Protein AF-A0A9R0HWQ6-F1 (afdb_monomer_lite)

Foldseek 3Di:
DLVVQLVVVLVVVCVVDDDDPVVPPVVSVVSSVVSNVVSVVVLVVLCVPQPPVDPDLVRSLVVDDPVDDSVVSVCSRPVNCPPPVNVVVVVVVVVVVVPPPDDPPPDDDPLVVVLVVVVVVVVVVVVVVVVVPVVDDDDDDDDDDDDPPPPDDPSVVVSCVVPVPD

Radius of gyration: 31.57 Å; chains: 1; bounding box: 58×65×76 Å

pLDDT: mean 74.13, std 15.75, range [27.89, 90.5]

Secondary structure (DSSP, 8-state):
-HHHHHHHHHHHHHTTS---GGGHHHHHHHHHHHHHHHHHHHHHHHIIIIITT-S-HHHHHHT--TTS-HHHHHIIIIIIIT-HHHHHHHHHHHHHHHH--S--------HHHHHHHHHHHHHHHHHHHHHHHTTS---------------S--HHHHHHHHHTT-

Sequence (166 aa):
MPEEAIDRLYSRIKAKYDFSEADGAHIEKALRIQCSTLYRHWRERLKAAYFSKSRNLKEVERACPATIDLAQWRWLIYSYWNLPKQRERSEKNRANSLSKKIRSACGAKSIARTIYELELEGEAGSNEREEENEATNASSSNATTSTTQANGDPMYLKLWEKTKRY

Structure (mmCIF, N/CA/C/O backbone):
data_AF-A0A9R0HWQ6-F1
#
_entry.id   AF-A0A9R0HWQ6-F1
#
loop_
_atom_site.group_PDB
_atom_site.id
_atom_site.type_symbol
_atom_site.label_atom_id
_atom_site.label_alt_id
_atom_site.label_comp_id
_atom_site.label_asym_id
_atom_site.label_entity_id
_atom_site.label_seq_id
_atom_site.pdbx_PDB_ins_code
_atom_site.Cartn_x
_atom_site.Cartn_y
_atom_site.Cartn_z
_atom_site.occupancy
_atom_site.B_iso_or_equiv
_atom_site.auth_seq_id
_atom_site.auth_comp_id
_atom_site.auth_asym_id
_atom_site.auth_atom_id
_atom_site.pdbx_PDB_model_num
ATOM 1 N N . MET A 1 1 ? 12.204 -9.518 7.354 1.00 61.47 1 MET A N 1
ATOM 2 C CA . MET A 1 1 ? 10.746 -9.499 7.059 1.00 61.47 1 MET A CA 1
ATOM 3 C C . MET A 1 1 ? 10.328 -8.459 6.003 1.00 61.47 1 MET A C 1
ATOM 5 O O . MET A 1 1 ? 9.806 -8.889 4.983 1.00 61.47 1 MET A O 1
ATOM 9 N N . PRO A 1 2 ? 10.544 -7.128 6.136 1.00 63.34 2 PRO A N 1
ATOM 10 C CA . PRO A 1 2 ? 10.205 -6.171 5.063 1.00 63.34 2 PRO A CA 1
ATOM 11 C C . PRO A 1 2 ? 11.112 -6.292 3.837 1.00 63.34 2 PRO A C 1
ATOM 13 O O . PRO A 1 2 ? 10.623 -6.251 2.713 1.00 63.34 2 PRO A O 1
ATOM 16 N N . GLU A 1 3 ? 12.414 -6.447 4.076 1.00 66.06 3 GLU A N 1
ATOM 17 C CA . GLU A 1 3 ? 13.437 -6.547 3.030 1.00 66.06 3 GLU A CA 1
ATOM 18 C C . GLU A 1 3 ? 13.245 -7.828 2.219 1.00 66.06 3 GLU A C 1
ATOM 20 O O . GLU A 1 3 ? 13.039 -7.752 1.016 1.00 66.06 3 GLU A O 1
ATOM 25 N N . GLU A 1 4 ? 13.073 -8.973 2.886 1.00 79.12 4 GLU A N 1
ATOM 26 C CA . GLU A 1 4 ? 12.756 -10.249 2.227 1.00 79.12 4 GLU A CA 1
ATOM 27 C C . GLU A 1 4 ? 11.509 -10.201 1.328 1.00 79.12 4 GLU A C 1
ATOM 29 O O . GLU A 1 4 ? 11.480 -10.846 0.283 1.00 79.12 4 GLU A O 1
ATOM 34 N N . ALA A 1 5 ? 10.457 -9.466 1.708 1.00 76.50 5 ALA A N 1
ATOM 35 C CA . ALA A 1 5 ? 9.251 -9.353 0.886 1.00 76.50 5 ALA A CA 1
ATOM 36 C C . ALA A 1 5 ? 9.494 -8.508 -0.377 1.00 76.50 5 ALA A C 1
ATOM 38 O O . ALA A 1 5 ? 9.013 -8.856 -1.459 1.00 76.50 5 ALA A O 1
ATOM 39 N N . ILE A 1 6 ? 10.251 -7.415 -0.243 1.00 81.25 6 ILE A N 1
ATOM 40 C CA . ILE A 1 6 ? 10.641 -6.545 -1.359 1.00 81.25 6 ILE A CA 1
ATOM 41 C C . ILE A 1 6 ? 11.601 -7.290 -2.292 1.00 81.25 6 ILE A C 1
ATOM 43 O O . ILE A 1 6 ? 11.408 -7.253 -3.505 1.00 81.25 6 ILE A O 1
ATOM 47 N N . ASP A 1 7 ? 12.570 -8.019 -1.743 1.00 84.50 7 ASP A N 1
ATOM 48 C CA . ASP A 1 7 ? 13.542 -8.787 -2.519 1.00 84.50 7 ASP A CA 1
ATOM 49 C C . ASP A 1 7 ? 12.876 -9.949 -3.264 1.00 84.50 7 ASP A C 1
ATOM 51 O O . ASP A 1 7 ? 13.158 -10.165 -4.438 1.00 84.50 7 ASP A O 1
ATOM 55 N N . ARG A 1 8 ? 11.908 -10.650 -2.654 1.00 84.75 8 ARG A N 1
ATOM 56 C CA . ARG A 1 8 ? 11.105 -11.669 -3.361 1.00 84.75 8 ARG A CA 1
ATOM 57 C C . ARG A 1 8 ? 10.323 -11.080 -4.535 1.00 84.75 8 ARG A C 1
ATOM 59 O O . ARG A 1 8 ? 10.237 -11.712 -5.590 1.00 84.75 8 ARG A O 1
ATOM 66 N N . LEU A 1 9 ? 9.729 -9.897 -4.358 1.00 82.19 9 LEU A N 1
ATOM 67 C CA . LEU A 1 9 ? 9.010 -9.203 -5.429 1.00 82.19 9 LEU A CA 1
ATOM 68 C C . LEU A 1 9 ? 9.970 -8.791 -6.550 1.00 82.19 9 LEU A C 1
ATOM 70 O O . LEU A 1 9 ? 9.683 -9.036 -7.720 1.00 82.19 9 LEU A O 1
ATOM 74 N N . TYR A 1 10 ? 11.122 -8.235 -6.182 1.00 83.31 10 TYR A N 1
ATOM 75 C CA . TYR A 1 10 ? 12.176 -7.864 -7.115 1.00 83.31 10 TYR A CA 1
ATOM 76 C C . TYR A 1 10 ? 12.669 -9.069 -7.924 1.00 83.31 10 TYR A C 1
ATOM 78 O O . TYR A 1 10 ? 12.657 -9.017 -9.150 1.00 83.31 10 TYR A O 1
ATOM 86 N N . SER A 1 11 ? 12.997 -10.187 -7.270 1.00 84.56 11 SER A N 1
ATOM 87 C CA . SER A 1 11 ? 13.441 -11.416 -7.939 1.00 84.56 11 SER A CA 1
ATOM 88 C C . SER A 1 11 ? 12.401 -11.956 -8.921 1.00 84.56 11 SER A C 1
ATOM 90 O O . SER A 1 11 ? 12.755 -12.397 -10.010 1.00 84.56 11 SER A O 1
ATOM 92 N N . ARG A 1 12 ? 11.105 -11.875 -8.587 1.00 86.12 12 ARG A N 1
ATOM 93 C CA . ARG A 1 12 ? 10.018 -12.266 -9.502 1.00 86.12 12 ARG A CA 1
ATOM 94 C C . ARG A 1 12 ? 9.914 -11.367 -10.730 1.00 86.12 12 ARG A C 1
ATOM 96 O O . ARG A 1 12 ? 9.585 -11.865 -11.800 1.00 86.12 12 ARG A O 1
ATOM 103 N N . ILE A 1 13 ? 10.143 -10.064 -10.576 1.00 84.50 13 ILE A N 1
ATOM 104 C CA . ILE A 1 13 ? 10.138 -9.116 -11.697 1.00 84.50 13 ILE A CA 1
ATOM 105 C C . ILE A 1 13 ? 11.375 -9.358 -12.560 1.00 84.50 13 ILE A C 1
ATOM 107 O O . ILE A 1 13 ? 11.241 -9.535 -13.763 1.00 84.50 13 ILE A O 1
ATOM 111 N N . LYS A 1 14 ? 12.557 -9.478 -11.950 1.00 82.06 14 LYS A N 1
ATOM 112 C CA . LYS A 1 14 ? 13.802 -9.777 -12.665 1.00 82.06 14 LYS A CA 1
ATOM 113 C C . LYS A 1 14 ? 13.726 -11.086 -13.456 1.00 82.06 14 LYS A C 1
ATOM 115 O O . LYS A 1 14 ? 14.203 -11.134 -14.573 1.00 82.06 14 LYS A O 1
ATOM 120 N N . ALA A 1 15 ? 13.076 -12.121 -12.925 1.00 84.75 15 ALA A N 1
ATOM 121 C CA . ALA A 1 15 ? 12.902 -13.388 -13.641 1.00 84.75 15 ALA A CA 1
ATOM 122 C C . ALA A 1 15 ? 11.929 -13.316 -14.836 1.00 84.75 15 ALA A C 1
ATOM 124 O O . ALA A 1 15 ? 11.909 -14.229 -15.653 1.00 84.75 15 ALA A O 1
ATOM 125 N N . LYS A 1 16 ? 11.080 -12.282 -14.918 1.00 85.94 16 LYS A N 1
ATOM 126 C CA . LYS A 1 16 ? 10.110 -12.105 -16.011 1.00 85.94 16 LYS A CA 1
ATOM 127 C C . LYS A 1 16 ? 10.607 -11.205 -17.137 1.00 85.94 16 LYS A C 1
ATOM 129 O O . LYS A 1 16 ? 9.992 -11.203 -18.199 1.00 85.94 16 LYS A O 1
ATOM 134 N N . TYR A 1 17 ? 11.637 -10.407 -16.883 1.00 81.25 17 TYR A N 1
ATOM 135 C CA . TYR A 1 17 ? 12.119 -9.390 -17.804 1.00 81.25 17 TYR A CA 1
ATOM 136 C C . TYR A 1 17 ? 13.626 -9.539 -17.980 1.00 81.25 17 TYR A C 1
ATOM 138 O O . TYR A 1 17 ? 14.374 -9.462 -17.006 1.00 81.25 17 TYR A O 1
ATOM 146 N N . ASP A 1 18 ? 14.064 -9.691 -19.226 1.00 76.94 18 ASP A N 1
ATOM 147 C CA . ASP A 1 18 ? 15.482 -9.739 -19.565 1.00 76.94 18 ASP A CA 1
ATOM 148 C C . ASP A 1 18 ? 16.048 -8.317 -19.578 1.00 76.94 18 ASP A C 1
ATOM 150 O O . ASP A 1 18 ? 15.909 -7.564 -20.542 1.00 76.94 18 ASP A O 1
ATOM 154 N N . PHE A 1 19 ? 16.657 -7.919 -18.463 1.00 72.81 19 PHE A N 1
ATOM 155 C CA . PHE A 1 19 ? 17.366 -6.647 -18.367 1.00 72.81 19 PHE A CA 1
ATOM 156 C C . PHE A 1 19 ? 18.812 -6.829 -18.848 1.00 72.81 19 PHE A C 1
ATOM 158 O O . PHE A 1 19 ? 19.560 -7.612 -18.265 1.00 72.81 19 PHE A O 1
ATOM 165 N N . SER A 1 20 ? 19.206 -6.100 -19.897 1.00 69.38 20 SER A N 1
ATOM 166 C CA . SER A 1 20 ? 20.592 -6.057 -20.389 1.00 69.38 20 SER A CA 1
ATOM 167 C C . SER A 1 20 ? 21.540 -5.494 -19.320 1.00 69.38 20 SER A C 1
ATOM 169 O O . SER A 1 20 ? 21.226 -4.491 -18.673 1.00 69.38 20 SER A O 1
ATOM 171 N N . GLU A 1 21 ? 22.715 -6.108 -19.147 1.00 66.31 21 GLU A N 1
ATOM 172 C CA . GLU A 1 21 ? 23.731 -5.679 -18.168 1.00 66.31 21 GLU A CA 1
ATOM 173 C C . GLU A 1 21 ? 24.290 -4.274 -18.453 1.00 66.31 21 GLU A C 1
ATOM 175 O O . GLU A 1 21 ? 24.739 -3.599 -17.526 1.00 66.31 21 GLU A O 1
ATOM 180 N N . ALA A 1 22 ? 24.202 -3.798 -19.701 1.00 64.88 22 ALA A N 1
ATOM 181 C CA . ALA A 1 22 ? 24.775 -2.522 -20.136 1.00 64.88 22 ALA A CA 1
ATOM 182 C C . ALA A 1 22 ? 24.088 -1.273 -19.534 1.00 64.88 22 ALA A C 1
ATOM 184 O O . ALA A 1 22 ? 24.745 -0.249 -19.369 1.00 64.88 22 ALA A O 1
ATOM 185 N N . ASP A 1 23 ? 22.814 -1.371 -19.126 1.00 61.75 23 ASP A N 1
ATOM 186 C CA . ASP A 1 23 ? 22.014 -0.265 -18.552 1.00 61.75 23 ASP A CA 1
ATOM 187 C C . ASP A 1 23 ? 21.599 -0.517 -17.077 1.00 61.75 23 ASP A C 1
ATOM 189 O O . ASP A 1 23 ? 20.776 0.197 -16.487 1.00 61.75 23 ASP A O 1
ATOM 193 N N . GLY A 1 24 ? 22.145 -1.570 -16.455 1.00 62.31 24 GLY A N 1
ATOM 194 C CA . GLY A 1 24 ? 21.510 -2.281 -15.337 1.00 62.31 24 GLY A CA 1
ATOM 195 C C . GLY A 1 24 ? 21.381 -1.529 -14.005 1.00 62.31 24 GLY A C 1
ATOM 196 O O . GLY A 1 24 ? 20.413 -1.745 -13.272 1.00 62.31 24 GLY A O 1
ATOM 197 N N . ALA A 1 25 ? 22.301 -0.617 -13.670 1.00 70.75 25 ALA A N 1
ATOM 198 C CA . ALA A 1 25 ? 22.346 -0.010 -12.331 1.00 70.75 25 ALA A CA 1
ATOM 199 C C . ALA A 1 25 ? 21.183 0.966 -12.060 1.00 70.75 25 ALA A C 1
ATOM 201 O O . ALA A 1 25 ? 20.602 0.983 -10.967 1.00 70.75 25 ALA A O 1
ATOM 202 N N . HIS A 1 26 ? 20.807 1.776 -13.054 1.00 79.62 26 HIS A N 1
ATOM 203 C CA . HIS A 1 26 ? 19.679 2.704 -12.928 1.00 79.62 26 HIS A CA 1
ATOM 204 C C . HIS A 1 26 ? 18.340 1.964 -12.918 1.00 79.62 26 HIS A C 1
ATOM 206 O O . HIS A 1 26 ? 17.442 2.331 -12.155 1.00 79.62 26 HIS A O 1
ATOM 212 N N . ILE A 1 27 ? 18.238 0.892 -13.707 1.00 80.25 27 ILE A N 1
ATOM 213 C CA . ILE A 1 27 ? 17.054 0.035 -13.783 1.00 80.25 27 ILE A CA 1
ATOM 214 C C . ILE A 1 27 ? 16.842 -0.692 -12.453 1.00 80.25 27 ILE A C 1
ATOM 216 O O . ILE A 1 27 ? 15.745 -0.629 -11.899 1.00 80.25 27 ILE A O 1
ATOM 220 N N . GLU A 1 28 ? 17.883 -1.300 -11.872 1.00 80.31 28 GLU A N 1
ATOM 221 C CA . GLU A 1 28 ? 17.782 -1.954 -10.562 1.00 80.31 28 GLU A CA 1
ATOM 222 C C . GLU A 1 28 ? 17.303 -0.975 -9.483 1.00 80.31 28 GLU A C 1
ATOM 224 O O . GLU A 1 28 ? 16.362 -1.266 -8.734 1.00 80.31 28 GLU A O 1
ATOM 229 N N . LYS A 1 29 ? 17.909 0.215 -9.420 1.00 84.06 29 LYS A N 1
ATOM 230 C CA . LYS A 1 29 ? 17.520 1.235 -8.442 1.00 84.06 29 LYS A CA 1
ATOM 231 C C . LYS A 1 29 ? 16.065 1.664 -8.631 1.00 84.06 29 LYS A C 1
ATOM 233 O O . LYS A 1 29 ? 15.323 1.745 -7.649 1.00 84.06 29 LYS A O 1
ATOM 238 N N . ALA A 1 30 ? 15.641 1.909 -9.870 1.00 85.50 30 ALA A N 1
ATOM 239 C CA . ALA A 1 30 ? 14.263 2.273 -10.183 1.00 85.50 30 ALA A CA 1
ATOM 240 C C . ALA A 1 30 ? 13.283 1.166 -9.764 1.00 85.50 30 ALA A C 1
ATOM 242 O O . ALA A 1 30 ? 12.298 1.444 -9.076 1.00 85.50 30 ALA A O 1
ATOM 243 N N . LEU A 1 31 ? 13.583 -0.094 -10.084 1.00 85.31 31 LEU A N 1
ATOM 244 C CA . LEU A 1 31 ? 12.759 -1.241 -9.710 1.00 85.31 31 LEU A CA 1
ATOM 245 C C . LEU A 1 31 ? 12.640 -1.397 -8.195 1.00 85.31 31 LEU A C 1
ATOM 247 O O . LEU A 1 31 ? 11.535 -1.599 -7.691 1.00 85.31 31 LEU A O 1
ATOM 251 N N . ARG A 1 32 ? 13.736 -1.245 -7.445 1.00 85.50 32 ARG A N 1
ATOM 252 C CA . ARG A 1 32 ? 13.706 -1.300 -5.974 1.00 85.50 32 ARG A CA 1
ATOM 253 C C . ARG A 1 32 ? 12.841 -0.191 -5.374 1.00 85.50 32 ARG A C 1
ATOM 255 O O . ARG A 1 32 ? 12.074 -0.453 -4.442 1.00 85.50 32 ARG A O 1
ATOM 262 N N . ILE A 1 33 ? 12.908 1.027 -5.918 1.00 87.75 33 ILE A N 1
ATOM 263 C CA . ILE A 1 33 ? 12.057 2.154 -5.496 1.00 87.75 33 ILE A CA 1
ATOM 264 C C . ILE A 1 33 ? 10.579 1.847 -5.766 1.00 87.75 33 ILE A C 1
ATOM 266 O O . ILE A 1 33 ? 9.733 2.061 -4.890 1.00 87.75 33 ILE A O 1
ATOM 270 N N . GLN A 1 34 ? 10.264 1.310 -6.946 1.00 88.75 34 GLN A N 1
ATOM 271 C CA . GLN A 1 34 ? 8.896 0.934 -7.299 1.00 88.75 34 GLN A CA 1
ATOM 272 C C . GLN A 1 34 ? 8.376 -0.200 -6.409 1.00 88.75 34 GLN A C 1
ATOM 274 O O . GLN A 1 34 ? 7.309 -0.065 -5.814 1.00 88.75 34 GLN A O 1
ATOM 279 N N . CYS A 1 35 ? 9.154 -1.266 -6.209 1.00 87.44 35 CYS A N 1
ATOM 280 C CA . CYS A 1 35 ? 8.792 -2.376 -5.321 1.00 87.44 35 CYS A CA 1
ATOM 281 C C . CYS A 1 35 ? 8.547 -1.898 -3.883 1.00 87.44 35 CYS A C 1
ATOM 283 O O . CYS A 1 35 ? 7.560 -2.282 -3.255 1.00 87.44 35 CYS A O 1
ATOM 285 N N . SER A 1 36 ? 9.400 -1.005 -3.377 1.00 87.94 36 SER A N 1
ATOM 286 C CA . SER A 1 36 ? 9.243 -0.407 -2.046 1.00 87.94 36 SER A CA 1
ATOM 287 C C . SER A 1 36 ? 7.960 0.421 -1.934 1.00 87.94 36 SER A C 1
ATOM 289 O O . SER A 1 36 ? 7.257 0.359 -0.921 1.00 87.94 36 SER A O 1
ATOM 291 N N . THR A 1 37 ? 7.630 1.176 -2.983 1.00 88.81 37 THR A N 1
ATOM 292 C CA . THR A 1 37 ? 6.419 2.003 -3.065 1.00 88.81 37 THR A CA 1
ATOM 293 C C . THR A 1 37 ? 5.159 1.143 -3.129 1.00 88.81 37 THR A C 1
ATOM 295 O O . THR A 1 37 ? 4.225 1.366 -2.358 1.00 88.81 37 THR A O 1
ATOM 298 N N . LEU A 1 38 ? 5.152 0.106 -3.968 1.00 89.31 38 LEU A N 1
ATOM 299 C CA . LEU A 1 38 ? 4.063 -0.867 -4.057 1.00 89.31 38 LEU A CA 1
ATOM 300 C C . LEU A 1 38 ? 3.852 -1.591 -2.727 1.00 89.31 38 LEU A C 1
ATOM 302 O O . LEU A 1 38 ? 2.720 -1.689 -2.253 1.00 89.31 38 LEU A O 1
ATOM 306 N N . TYR A 1 39 ? 4.933 -2.030 -2.076 1.00 89.25 39 TYR A N 1
ATOM 307 C CA . TYR A 1 39 ? 4.849 -2.671 -0.767 1.00 89.25 39 TYR A CA 1
ATOM 308 C C . TYR A 1 39 ? 4.303 -1.711 0.299 1.00 89.25 39 TYR A C 1
ATOM 310 O O . TYR A 1 39 ? 3.478 -2.105 1.124 1.00 89.25 39 TYR A O 1
ATOM 318 N N . ARG A 1 40 ? 4.687 -0.427 0.262 1.00 88.56 40 ARG A N 1
ATOM 319 C CA . ARG A 1 40 ? 4.104 0.607 1.132 1.00 88.56 40 ARG A CA 1
ATOM 320 C C . ARG A 1 40 ? 2.596 0.744 0.910 1.00 88.56 40 ARG A C 1
ATOM 322 O O . ARG A 1 40 ? 1.851 0.639 1.882 1.00 88.56 40 ARG A O 1
ATOM 329 N N . HIS A 1 41 ? 2.148 0.915 -0.332 1.00 89.62 41 HIS A N 1
ATOM 330 C CA . HIS A 1 41 ? 0.723 1.070 -0.647 1.00 89.62 41 HIS A CA 1
ATOM 331 C C . HIS A 1 41 ? -0.100 -0.166 -0.293 1.00 89.62 41 HIS A C 1
ATOM 333 O O . HIS A 1 41 ? -1.203 -0.053 0.242 1.00 89.62 41 HIS A O 1
ATOM 339 N N . TRP A 1 42 ? 0.447 -1.355 -0.533 1.00 89.56 42 TRP A N 1
ATOM 340 C CA . TRP A 1 42 ? -0.173 -2.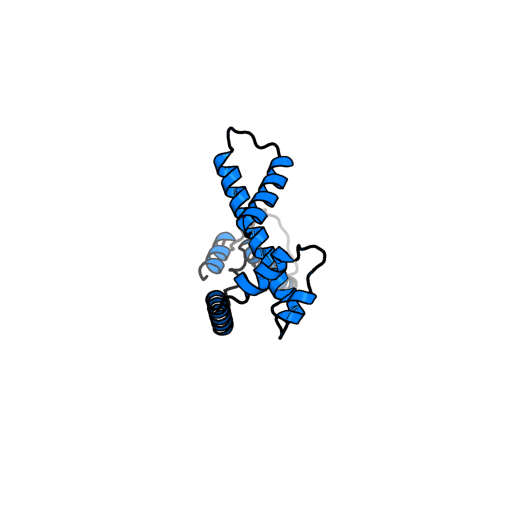607 -0.121 1.00 89.56 42 TRP A CA 1
ATOM 341 C C . TRP A 1 42 ? -0.396 -2.653 1.399 1.00 89.56 42 TRP A C 1
ATOM 343 O O . TRP A 1 42 ? -1.517 -2.907 1.845 1.00 89.56 42 TRP A O 1
ATOM 353 N N . ARG A 1 43 ? 0.621 -2.309 2.207 1.00 90.12 43 ARG A N 1
ATOM 354 C CA . ARG A 1 43 ? 0.472 -2.237 3.674 1.00 90.12 43 ARG A CA 1
ATOM 355 C C . ARG A 1 43 ? -0.559 -1.193 4.101 1.00 90.12 43 ARG A C 1
ATOM 357 O O . ARG A 1 43 ? -1.321 -1.443 5.029 1.00 90.12 43 ARG A O 1
ATOM 364 N N . GLU A 1 44 ? -0.580 -0.027 3.461 1.00 88.50 44 GLU A N 1
ATOM 365 C CA . GLU A 1 44 ? -1.540 1.044 3.768 1.00 88.50 44 GLU A CA 1
ATOM 366 C C . GLU A 1 44 ? -2.983 0.597 3.521 1.00 88.50 44 GLU A C 1
ATOM 368 O O . GLU A 1 44 ? -3.841 0.775 4.389 1.00 88.50 44 GLU A O 1
ATOM 373 N N . ARG A 1 45 ? -3.238 -0.059 2.383 1.00 89.56 45 ARG A N 1
ATOM 374 C CA . ARG A 1 45 ? -4.550 -0.635 2.061 1.00 89.56 45 ARG A CA 1
ATOM 375 C C . ARG A 1 45 ? -4.979 -1.683 3.083 1.00 89.56 45 ARG A C 1
ATOM 377 O O . ARG A 1 45 ? -6.123 -1.659 3.530 1.00 89.56 45 ARG A O 1
ATOM 384 N N . LEU A 1 46 ? -4.067 -2.567 3.489 1.00 89.62 46 LEU A N 1
ATOM 385 C CA . LEU A 1 46 ? -4.352 -3.569 4.518 1.00 89.62 46 LEU A CA 1
ATOM 386 C C . LEU A 1 46 ? -4.666 -2.940 5.871 1.00 89.62 46 LEU A C 1
ATOM 388 O O . LEU A 1 46 ? -5.637 -3.331 6.519 1.00 89.62 46 LEU A O 1
ATOM 392 N N . LYS A 1 47 ? -3.887 -1.932 6.274 1.00 87.94 47 LYS A N 1
ATOM 393 C CA . LYS A 1 47 ? -4.133 -1.199 7.515 1.00 87.94 47 LYS A CA 1
ATOM 394 C C . LYS A 1 47 ? -5.531 -0.580 7.502 1.00 87.94 47 LYS A C 1
ATOM 396 O O . LYS A 1 47 ? -6.275 -0.755 8.460 1.00 87.94 47 LYS A O 1
ATOM 401 N N . ALA A 1 48 ? -5.906 0.089 6.413 1.00 87.19 48 ALA A N 1
ATOM 402 C CA . ALA A 1 48 ? -7.213 0.727 6.279 1.00 87.19 48 ALA A CA 1
ATOM 403 C C . ALA A 1 48 ? -8.380 -0.279 6.283 1.00 87.19 48 ALA A C 1
ATOM 405 O O . ALA A 1 48 ? -9.434 0.003 6.856 1.00 87.19 48 ALA A O 1
ATOM 406 N N . ALA A 1 49 ? -8.197 -1.445 5.660 1.00 86.88 49 ALA A N 1
ATOM 407 C CA . ALA A 1 49 ? -9.232 -2.468 5.565 1.00 86.88 49 ALA A CA 1
ATOM 408 C C . ALA A 1 49 ? -9.476 -3.201 6.895 1.00 86.88 49 ALA A C 1
ATOM 410 O O . ALA A 1 49 ? -10.632 -3.350 7.286 1.00 86.88 49 ALA A O 1
ATOM 411 N N . TYR A 1 50 ? -8.408 -3.611 7.592 1.00 86.06 50 TYR A N 1
ATOM 412 C CA . TYR A 1 50 ? -8.495 -4.560 8.713 1.00 86.06 50 TYR A CA 1
ATOM 413 C C . TYR A 1 50 ? -8.088 -3.972 10.070 1.00 86.06 50 TYR A C 1
ATOM 415 O O . TYR A 1 50 ? -8.677 -4.312 11.093 1.00 86.06 50 TYR A O 1
ATOM 423 N N . PHE A 1 51 ? -7.090 -3.085 10.110 1.00 84.00 51 PHE A N 1
ATOM 424 C CA . PHE A 1 51 ? -6.523 -2.597 11.372 1.00 84.00 51 PHE A CA 1
ATOM 425 C C . PHE A 1 51 ? -7.217 -1.324 11.872 1.00 84.00 51 PHE A C 1
ATOM 427 O O . PHE A 1 51 ? -7.596 -1.238 13.031 1.00 84.00 51 PHE A O 1
ATOM 434 N N . SER A 1 52 ? -7.436 -0.338 11.000 1.00 80.12 52 SER A N 1
ATOM 435 C CA . SER A 1 52 ? -7.982 0.974 11.377 1.00 80.12 52 SER A CA 1
ATOM 436 C C . SER A 1 52 ? -9.436 0.946 11.853 1.00 80.12 52 SER A C 1
ATOM 438 O O . SER A 1 52 ? -9.863 1.889 12.512 1.00 80.12 52 SER A O 1
ATOM 440 N N . LYS A 1 53 ? -10.196 -0.098 11.508 1.00 74.75 53 LYS A N 1
ATOM 441 C CA . LYS A 1 53 ? -11.608 -0.257 11.894 1.00 74.75 53 LYS A CA 1
ATOM 442 C C . LYS A 1 53 ? -11.794 -1.047 13.190 1.00 74.75 53 LYS A C 1
ATOM 444 O O . LYS A 1 53 ? -12.875 -1.018 13.769 1.00 74.75 53 LYS A O 1
ATOM 449 N N . SER A 1 54 ? -10.761 -1.755 13.630 1.00 74.56 54 SER A N 1
ATOM 450 C CA . SER A 1 54 ? -10.870 -2.747 14.694 1.00 74.56 54 SER A CA 1
ATOM 451 C C . SER A 1 54 ? -10.466 -2.154 16.036 1.00 74.56 54 SER A C 1
ATOM 453 O O . SER A 1 54 ? -9.469 -1.441 16.142 1.00 74.56 54 SER A O 1
ATOM 455 N N . ARG A 1 55 ? -11.234 -2.466 17.083 1.00 70.44 55 ARG A N 1
ATOM 456 C CA . ARG A 1 55 ? -10.977 -1.990 18.453 1.00 70.44 55 ARG A CA 1
ATOM 457 C C . ARG A 1 55 ? -9.985 -2.875 19.213 1.00 70.44 55 ARG A C 1
ATOM 459 O O . ARG A 1 55 ? -9.402 -2.426 20.194 1.00 70.44 55 ARG A O 1
ATOM 466 N N . ASN A 1 56 ? -9.795 -4.116 18.761 1.00 83.69 56 ASN A N 1
ATOM 467 C CA . ASN A 1 56 ? -9.063 -5.153 19.479 1.00 83.69 56 ASN A CA 1
ATOM 468 C C . ASN A 1 56 ? -8.030 -5.849 18.579 1.00 83.69 56 ASN A C 1
ATOM 470 O O . ASN A 1 56 ? -8.361 -6.346 17.505 1.00 83.69 56 ASN A O 1
ATOM 474 N N . LEU A 1 57 ? -6.779 -5.942 19.039 1.00 83.06 57 LEU A N 1
ATOM 475 C CA . LEU A 1 57 ? -5.680 -6.547 18.275 1.00 83.06 57 LEU A CA 1
ATOM 476 C C . LEU A 1 57 ? -5.889 -8.045 18.014 1.00 83.06 57 LEU A C 1
ATOM 478 O O . LEU A 1 57 ? -5.534 -8.527 16.942 1.00 83.06 57 LEU A O 1
ATOM 482 N N . LYS A 1 58 ? -6.502 -8.773 18.958 1.00 84.00 58 LYS A N 1
ATOM 483 C CA . LYS A 1 58 ? -6.768 -10.215 18.805 1.00 84.00 58 LYS A CA 1
ATOM 484 C C . LYS A 1 58 ? -7.821 -10.504 17.734 1.00 84.00 58 LYS A C 1
ATOM 486 O O . LYS A 1 58 ? -7.778 -11.543 17.085 1.00 84.00 58 LYS A O 1
ATOM 491 N N . GLU A 1 59 ? -8.766 -9.589 17.535 1.00 85.06 59 GLU A N 1
ATOM 492 C CA . GLU A 1 59 ? -9.755 -9.695 16.457 1.00 85.06 59 GLU A CA 1
ATOM 493 C C . GLU A 1 59 ? -9.105 -9.443 15.095 1.00 85.06 59 GLU A C 1
ATOM 495 O O . GLU A 1 59 ? -9.358 -10.191 14.155 1.00 85.06 59 GLU A O 1
ATOM 500 N N . VAL A 1 60 ? -8.197 -8.463 15.006 1.00 86.38 60 VAL A N 1
ATOM 501 C CA . VAL A 1 60 ? -7.428 -8.198 13.778 1.00 86.38 60 VAL A CA 1
ATOM 502 C C . VAL A 1 60 ? -6.547 -9.388 13.407 1.00 86.38 60 VAL A C 1
ATOM 504 O O . VAL A 1 60 ? -6.454 -9.751 12.238 1.00 86.38 60 VAL A O 1
ATOM 507 N N . GLU A 1 61 ? -5.919 -10.020 14.397 1.00 87.06 61 GLU A N 1
ATOM 508 C CA . GLU A 1 61 ? -5.112 -11.222 14.189 1.00 87.06 61 GLU A CA 1
ATOM 509 C C . GLU A 1 61 ? -5.943 -12.369 13.592 1.00 87.06 61 GLU A C 1
ATOM 511 O O . GLU A 1 61 ? -5.495 -13.013 12.646 1.00 87.06 61 GLU A O 1
ATOM 516 N N . ARG A 1 62 ? -7.173 -12.578 14.083 1.00 84.81 62 ARG A N 1
ATOM 517 C CA . ARG A 1 62 ? -8.106 -13.584 13.543 1.00 84.81 62 ARG A CA 1
ATOM 518 C C . ARG A 1 62 ? -8.643 -13.224 12.162 1.00 84.81 62 ARG A C 1
ATOM 520 O O . ARG A 1 62 ? -8.865 -14.118 11.356 1.00 84.81 62 ARG A O 1
ATOM 527 N N . ALA A 1 63 ? -8.811 -11.937 11.868 1.00 85.25 63 ALA A N 1
ATOM 528 C CA . ALA A 1 63 ? -9.225 -11.434 10.558 1.00 85.25 63 ALA A CA 1
ATOM 529 C C . ALA A 1 63 ? -8.088 -11.469 9.511 1.00 85.25 63 ALA A C 1
ATOM 531 O O . ALA A 1 63 ? -8.064 -10.647 8.593 1.00 85.25 63 ALA A O 1
ATOM 532 N N . CYS A 1 64 ? -7.132 -12.393 9.656 1.00 86.31 64 CYS A N 1
ATOM 533 C CA . CYS A 1 64 ? -6.018 -12.565 8.733 1.00 86.31 64 CYS A CA 1
ATOM 534 C C . CYS A 1 64 ? -6.538 -12.890 7.323 1.00 86.31 64 CYS A C 1
ATOM 536 O O . CYS A 1 64 ? -7.248 -13.883 7.147 1.00 86.31 64 CYS A O 1
ATOM 538 N N . PRO A 1 65 ? -6.173 -12.102 6.298 1.00 86.50 65 PRO A N 1
ATOM 539 C CA . PRO A 1 65 ? -6.517 -12.429 4.921 1.00 86.50 65 PRO A CA 1
ATOM 540 C C . PRO A 1 65 ? -5.837 -13.730 4.480 1.00 86.50 65 PRO A C 1
ATOM 542 O O . PRO A 1 65 ? -4.646 -13.912 4.723 1.00 86.50 65 PRO A O 1
ATOM 545 N N . ALA A 1 66 ? -6.556 -14.588 3.749 1.00 85.94 66 ALA A N 1
ATOM 546 C CA . ALA A 1 66 ? -6.033 -15.871 3.255 1.00 85.94 66 ALA A CA 1
ATOM 547 C C . ALA A 1 66 ? -4.817 -15.731 2.316 1.00 85.94 66 ALA A C 1
ATOM 549 O O . ALA A 1 66 ? -4.063 -16.675 2.111 1.00 85.94 66 ALA A O 1
ATOM 550 N N . THR A 1 67 ? -4.616 -14.547 1.737 1.00 84.62 67 THR A N 1
ATOM 551 C CA . THR A 1 67 ? -3.508 -14.253 0.821 1.00 84.62 67 THR A CA 1
ATOM 552 C C . THR A 1 67 ? -2.180 -13.958 1.524 1.00 84.62 67 THR A C 1
ATOM 554 O O . THR A 1 67 ? -1.181 -13.752 0.838 1.00 84.62 67 THR A O 1
ATOM 557 N N . ILE A 1 68 ? -2.162 -13.830 2.855 1.00 84.56 68 ILE A N 1
ATOM 558 C CA . ILE A 1 68 ? -0.993 -13.384 3.627 1.00 84.56 68 ILE A CA 1
ATOM 559 C C . ILE A 1 68 ? -0.585 -14.482 4.600 1.00 84.56 68 ILE A C 1
ATOM 561 O O . ILE A 1 68 ? -1.430 -15.101 5.240 1.00 84.56 68 ILE A O 1
ATOM 565 N N . ASP A 1 69 ? 0.722 -14.685 4.738 1.00 88.56 69 ASP A N 1
ATOM 566 C CA . ASP A 1 69 ? 1.264 -15.565 5.765 1.00 88.56 69 ASP A CA 1
ATOM 567 C C . ASP A 1 69 ? 0.996 -15.020 7.182 1.00 88.56 69 ASP A C 1
ATOM 569 O O . ASP A 1 69 ? 1.114 -13.819 7.452 1.00 88.56 69 ASP A O 1
ATOM 573 N N . LEU A 1 70 ? 0.677 -15.917 8.115 1.00 87.31 70 LEU A N 1
ATOM 574 C CA . LEU A 1 70 ? 0.309 -15.559 9.483 1.00 87.31 70 LEU A CA 1
ATOM 575 C C . LEU A 1 70 ? 1.465 -14.859 10.215 1.00 87.31 70 LEU A C 1
ATOM 577 O O . LEU A 1 70 ? 1.234 -13.918 10.977 1.00 87.31 70 LEU A O 1
ATOM 581 N N . ALA A 1 71 ? 2.715 -15.279 9.986 1.00 88.38 71 ALA A N 1
ATOM 582 C CA . ALA A 1 71 ? 3.867 -14.651 10.631 1.00 88.38 71 ALA A CA 1
ATOM 583 C C . ALA A 1 71 ? 4.058 -13.210 10.136 1.00 88.38 71 ALA A C 1
ATOM 585 O O . ALA A 1 71 ? 4.251 -12.292 10.941 1.00 88.38 71 ALA A O 1
ATOM 586 N N . GLN A 1 72 ? 3.910 -12.993 8.825 1.00 87.25 72 GLN A N 1
ATOM 587 C CA . GLN A 1 72 ? 3.917 -11.654 8.237 1.00 87.25 72 GLN A CA 1
ATOM 588 C C . GLN A 1 72 ? 2.787 -10.781 8.795 1.00 87.25 72 GLN A C 1
ATOM 590 O O . GLN A 1 72 ? 3.006 -9.609 9.114 1.00 87.25 72 GLN A O 1
ATOM 595 N N . TRP A 1 73 ? 1.591 -11.350 8.952 1.00 90.44 73 TRP A N 1
ATOM 596 C CA . TRP A 1 73 ? 0.434 -10.649 9.501 1.00 90.44 73 TRP A CA 1
ATOM 597 C C . TRP A 1 73 ? 0.650 -10.204 10.951 1.00 90.44 73 TRP A C 1
ATOM 599 O O . TRP A 1 73 ? 0.475 -9.028 11.281 1.00 90.44 73 TRP A O 1
ATOM 609 N N . ARG A 1 74 ? 1.125 -11.113 11.808 1.00 90.12 74 ARG A N 1
ATOM 610 C CA . ARG A 1 74 ? 1.448 -10.821 13.213 1.00 90.12 74 ARG A CA 1
ATOM 611 C C . ARG A 1 74 ? 2.507 -9.734 13.337 1.00 90.12 74 ARG A C 1
ATOM 613 O O . ARG A 1 74 ? 2.346 -8.808 14.131 1.00 90.12 74 ARG A O 1
ATOM 620 N N . TRP A 1 75 ? 3.559 -9.804 12.523 1.00 90.50 75 TRP A N 1
ATOM 621 C CA . TRP A 1 75 ? 4.603 -8.784 12.513 1.00 90.50 75 TRP A CA 1
ATOM 622 C C . TRP A 1 75 ? 4.047 -7.396 12.149 1.00 90.50 75 TRP A C 1
ATOM 624 O O . TRP A 1 75 ? 4.354 -6.408 12.821 1.00 90.50 75 TRP A O 1
ATOM 634 N N . LEU A 1 76 ? 3.172 -7.308 11.138 1.00 89.38 76 LEU A N 1
ATOM 635 C CA . LEU A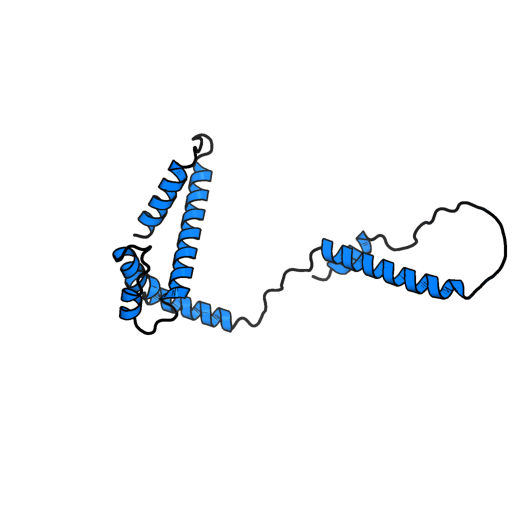 1 76 ? 2.532 -6.046 10.747 1.00 89.38 76 LEU A CA 1
ATOM 636 C C . LEU A 1 76 ? 1.694 -5.448 11.881 1.00 89.38 76 LEU A C 1
ATOM 638 O O . LEU A 1 76 ? 1.787 -4.247 12.136 1.00 89.38 76 LEU A O 1
ATOM 642 N N . ILE A 1 77 ? 0.915 -6.271 12.582 1.00 89.31 77 ILE A N 1
ATOM 643 C CA . ILE A 1 77 ? 0.061 -5.823 13.687 1.00 89.31 77 ILE A CA 1
ATOM 644 C C . ILE A 1 77 ? 0.908 -5.364 14.874 1.00 89.31 77 ILE A C 1
ATOM 646 O O . ILE A 1 77 ? 0.811 -4.209 15.290 1.00 89.31 77 ILE A O 1
ATOM 650 N N . TYR A 1 78 ? 1.734 -6.255 15.424 1.00 88.25 78 TYR A N 1
ATOM 651 C CA . TYR A 1 78 ? 2.379 -6.041 16.719 1.00 88.25 78 TYR A CA 1
ATOM 652 C C . TYR A 1 78 ? 3.650 -5.202 16.627 1.00 88.25 78 TYR A C 1
ATOM 654 O O . TYR A 1 78 ? 3.884 -4.350 17.482 1.00 88.25 78 TYR A O 1
ATOM 662 N N . SER A 1 79 ? 4.465 -5.422 15.595 1.00 88.12 79 SER A N 1
ATOM 663 C CA . SER A 1 79 ? 5.794 -4.814 15.487 1.00 88.12 79 SER A CA 1
ATOM 664 C C . SER A 1 79 ? 5.809 -3.547 14.634 1.00 88.12 79 SER A C 1
ATOM 666 O O . SER A 1 79 ? 6.694 -2.712 14.808 1.00 88.12 79 SER A O 1
ATOM 668 N N . TYR A 1 80 ? 4.850 -3.377 13.719 1.00 86.56 80 TYR A N 1
ATOM 669 C CA . TYR A 1 80 ? 4.818 -2.226 12.815 1.00 86.56 80 TYR A CA 1
ATOM 670 C C . TYR A 1 80 ? 3.696 -1.239 13.166 1.00 86.56 80 TYR A C 1
ATOM 672 O O . TYR A 1 80 ? 3.979 -0.118 13.588 1.00 86.56 80 TYR A O 1
ATOM 680 N N . TRP A 1 81 ? 2.425 -1.632 13.043 1.00 87.19 81 TRP A N 1
ATOM 681 C CA . TRP A 1 81 ? 1.291 -0.716 13.211 1.00 87.19 81 TRP A CA 1
ATOM 682 C C . TRP A 1 81 ? 1.007 -0.323 14.657 1.00 87.19 81 TRP A C 1
ATOM 684 O O . TRP A 1 81 ? 0.643 0.829 14.894 1.00 87.19 81 TRP A O 1
ATOM 694 N N . ASN A 1 82 ? 1.182 -1.242 15.609 1.00 84.94 82 ASN A N 1
ATOM 695 C CA . ASN A 1 82 ? 0.983 -0.966 17.033 1.00 84.94 82 ASN A CA 1
ATOM 696 C C . ASN A 1 82 ? 2.213 -0.330 17.709 1.00 84.94 82 ASN A C 1
ATOM 698 O O . ASN A 1 82 ? 2.224 -0.107 18.919 1.00 84.94 82 ASN A O 1
ATOM 702 N N . LEU A 1 83 ? 3.265 -0.021 16.945 1.00 87.25 83 LEU A N 1
ATOM 703 C CA . LEU A 1 83 ? 4.470 0.572 17.504 1.00 87.25 83 LEU A CA 1
ATOM 704 C C . LEU A 1 83 ? 4.174 2.012 17.981 1.00 87.25 83 LEU A C 1
ATOM 706 O O . LEU A 1 83 ? 3.695 2.823 17.177 1.00 87.25 83 LEU A O 1
ATOM 710 N N . PRO A 1 84 ? 4.495 2.386 19.238 1.00 83.44 84 PRO A N 1
ATOM 711 C CA . PRO A 1 84 ? 4.101 3.679 19.808 1.00 83.44 84 PRO A CA 1
ATOM 712 C C . PRO A 1 84 ? 4.530 4.876 18.955 1.00 83.44 84 PRO A C 1
ATOM 714 O O . PRO A 1 84 ? 3.714 5.743 18.648 1.00 83.44 84 PRO A O 1
ATOM 717 N N . LYS A 1 85 ? 5.778 4.855 18.467 1.00 85.00 85 LYS A N 1
ATOM 718 C CA . LYS A 1 85 ? 6.339 5.895 17.591 1.00 85.00 85 LYS A CA 1
ATOM 719 C C . LYS A 1 85 ? 5.570 6.051 16.275 1.00 85.00 85 LYS A C 1
ATOM 721 O O . LYS A 1 85 ? 5.453 7.156 15.752 1.00 85.00 85 LYS A O 1
ATOM 726 N N . GLN A 1 86 ? 5.074 4.954 15.696 1.00 80.44 86 GLN A N 1
ATOM 727 C CA . GLN A 1 86 ? 4.302 5.024 14.452 1.00 80.44 86 GLN A CA 1
ATOM 728 C C . GLN A 1 86 ? 2.900 5.560 14.689 1.00 80.44 86 GLN A C 1
ATOM 730 O O . GLN A 1 86 ? 2.408 6.358 13.890 1.00 80.44 86 GLN A O 1
ATOM 735 N N . ARG A 1 87 ? 2.272 5.133 15.786 1.00 81.94 87 ARG A N 1
ATOM 736 C CA . ARG A 1 87 ? 0.946 5.601 16.174 1.00 81.94 87 ARG A CA 1
ATOM 737 C C . ARG A 1 87 ? 0.952 7.108 16.404 1.00 81.94 87 ARG A C 1
ATOM 739 O O . ARG A 1 87 ? 0.190 7.800 15.735 1.00 81.94 87 ARG A O 1
ATOM 746 N N . GLU A 1 88 ? 1.898 7.608 17.194 1.00 86.00 88 GLU A N 1
ATOM 747 C CA . GLU A 1 88 ? 2.078 9.041 17.450 1.00 86.00 88 GLU A CA 1
ATOM 748 C C . GLU A 1 88 ? 2.257 9.838 16.148 1.00 86.00 88 GLU A C 1
ATOM 750 O O . GLU A 1 88 ? 1.554 10.819 15.903 1.00 86.00 88 GLU A O 1
ATOM 755 N N . ARG A 1 89 ? 3.137 9.381 15.242 1.00 83.94 89 ARG A N 1
ATOM 756 C CA . ARG A 1 89 ? 3.309 10.017 13.923 1.00 83.94 89 ARG A CA 1
ATOM 757 C C . ARG A 1 89 ? 2.018 10.017 13.112 1.00 83.94 89 ARG A C 1
ATOM 759 O O . ARG A 1 89 ? 1.708 11.010 12.459 1.00 83.94 89 ARG A O 1
ATOM 766 N N . SER A 1 90 ? 1.273 8.914 13.124 1.00 79.88 90 SER A N 1
ATOM 767 C CA . SER A 1 90 ? 0.022 8.807 12.374 1.00 79.88 90 SER A CA 1
ATOM 768 C C . SER A 1 90 ? -1.079 9.706 12.939 1.00 79.88 90 SER A C 1
ATOM 770 O O . SER A 1 90 ? -1.794 10.338 12.165 1.00 79.88 90 SER A O 1
ATOM 772 N N . GLU A 1 91 ? -1.168 9.831 14.263 1.00 84.75 91 GLU A N 1
ATOM 773 C CA . GLU A 1 91 ? -2.101 10.722 14.954 1.00 84.75 91 GLU A CA 1
ATOM 774 C C . GLU A 1 91 ? -1.746 12.183 14.690 1.00 84.75 91 GLU A C 1
ATOM 776 O O . GLU A 1 91 ? -2.616 12.953 14.287 1.00 84.75 91 GLU A O 1
ATOM 781 N N . LYS A 1 92 ? -0.459 12.544 14.778 1.00 88.75 92 LYS A N 1
ATOM 782 C CA . LYS A 1 92 ? 0.033 13.877 14.410 1.00 88.75 92 LYS A CA 1
ATOM 783 C C . LYS A 1 92 ? -0.270 14.207 12.950 1.00 88.75 92 LYS A C 1
ATOM 785 O O . LYS A 1 92 ? -0.779 15.283 12.659 1.00 88.75 92 LYS A O 1
ATOM 790 N N . ASN A 1 93 ? -0.023 13.280 12.024 1.00 84.75 93 ASN A N 1
ATOM 791 C CA . ASN A 1 93 ? -0.334 13.477 10.607 1.00 84.75 93 ASN A CA 1
ATOM 792 C C . ASN A 1 93 ? -1.840 13.621 10.358 1.00 84.75 93 ASN A C 1
ATOM 794 O O . ASN A 1 93 ? -2.243 14.440 9.535 1.00 84.75 93 ASN A O 1
ATOM 798 N N . ARG A 1 94 ? -2.677 12.865 11.078 1.00 84.56 94 ARG A N 1
ATOM 799 C CA . ARG A 1 94 ? -4.138 12.971 11.000 1.00 84.56 94 ARG A CA 1
ATOM 800 C C . ARG A 1 94 ? -4.630 14.305 11.560 1.00 84.56 94 ARG A C 1
ATOM 802 O O . ARG A 1 94 ? -5.418 14.966 10.894 1.00 84.56 94 ARG A O 1
ATOM 809 N N . ALA A 1 95 ? -4.129 14.727 12.719 1.00 87.00 95 ALA A N 1
ATOM 810 C CA . ALA A 1 95 ? -4.428 16.030 13.307 1.00 87.00 95 ALA A CA 1
ATOM 811 C C . ALA A 1 95 ? -4.004 17.169 12.371 1.00 87.00 95 ALA A C 1
ATOM 813 O O . ALA A 1 95 ? -4.808 18.049 12.085 1.00 87.00 95 ALA A O 1
ATOM 814 N N . ASN A 1 96 ? -2.797 17.090 11.801 1.00 85.88 96 ASN A N 1
ATOM 815 C CA . ASN A 1 96 ? -2.310 18.033 10.795 1.00 85.88 96 ASN A CA 1
ATOM 816 C C . ASN A 1 96 ? -3.187 18.036 9.539 1.00 85.88 96 ASN A C 1
ATOM 818 O O . ASN A 1 96 ? -3.446 19.085 8.971 1.00 85.88 96 ASN A O 1
ATOM 822 N N . SER A 1 97 ? -3.649 16.870 9.080 1.00 80.44 97 SER A N 1
ATOM 823 C CA . SER A 1 97 ? -4.548 16.786 7.927 1.00 80.44 97 SER A CA 1
ATOM 824 C C . SER A 1 97 ? -5.902 17.436 8.200 1.00 80.44 97 SER A C 1
ATOM 826 O O . SER A 1 97 ? -6.452 18.055 7.298 1.00 80.44 97 SER A O 1
ATOM 828 N N . LEU A 1 98 ? -6.437 17.291 9.415 1.00 83.44 98 LEU A N 1
ATOM 829 C CA . LEU A 1 98 ? -7.709 17.890 9.826 1.00 83.44 98 LEU A CA 1
ATOM 830 C C . LEU A 1 98 ? -7.580 19.394 10.100 1.00 83.44 98 LEU A C 1
ATOM 832 O O . LEU A 1 98 ? -8.528 20.138 9.875 1.00 83.44 98 LEU A O 1
ATOM 836 N N . SER A 1 99 ? -6.413 19.851 10.561 1.00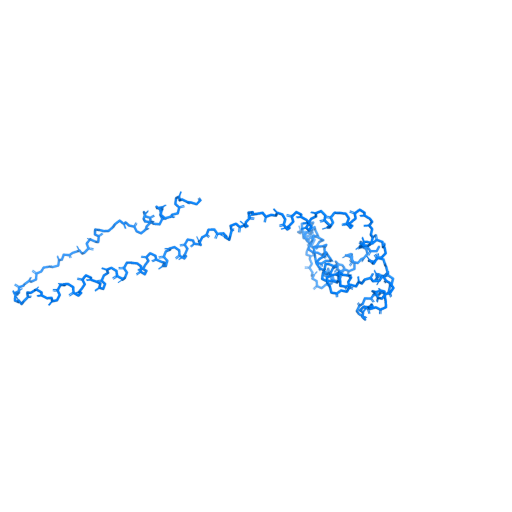 81.75 99 SER A N 1
ATOM 837 C CA . SER A 1 99 ? -6.143 21.264 10.851 1.00 81.75 99 SER A CA 1
ATOM 838 C C . SER A 1 99 ? -5.717 22.079 9.626 1.00 81.75 99 SER A C 1
ATOM 840 O O . SER A 1 99 ? -5.622 23.306 9.713 1.00 81.75 99 SER A O 1
ATOM 842 N N . LYS A 1 100 ? -5.489 21.439 8.470 1.00 78.62 100 LYS A N 1
ATOM 843 C CA . LYS A 1 100 ? -5.246 22.126 7.194 1.00 78.62 100 LYS A CA 1
ATOM 844 C C . LYS A 1 100 ? -6.479 22.942 6.794 1.00 78.62 100 LYS A C 1
ATOM 846 O O . LYS A 1 100 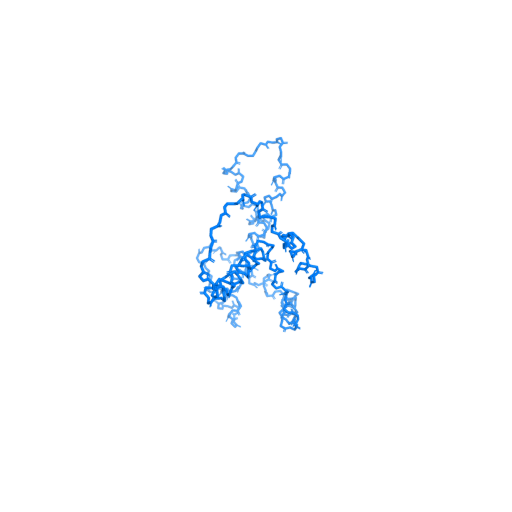? -7.457 22.408 6.285 1.00 78.62 100 LYS A O 1
ATOM 851 N N . LYS A 1 101 ? -6.399 24.260 6.995 1.00 76.25 101 LYS A N 1
ATOM 852 C CA . LYS A 1 101 ? -7.425 25.237 6.577 1.00 76.25 101 LYS A CA 1
ATOM 853 C C . LYS A 1 101 ? -7.301 25.639 5.107 1.00 76.25 101 LYS A C 1
ATOM 855 O O . LYS A 1 101 ? -8.280 26.040 4.488 1.00 76.25 101 LYS A O 1
ATOM 860 N N . ILE A 1 102 ? -6.097 25.525 4.551 1.00 70.44 102 ILE A N 1
ATOM 861 C CA . ILE A 1 102 ? -5.825 25.819 3.147 1.00 70.44 102 ILE A CA 1
ATOM 862 C C . ILE A 1 102 ? -6.151 24.559 2.350 1.00 70.44 102 ILE A C 1
ATOM 864 O O . ILE A 1 102 ? -5.479 23.534 2.486 1.00 70.44 102 ILE A O 1
ATOM 868 N N . ARG A 1 103 ? -7.196 24.631 1.525 1.00 60.72 103 ARG A N 1
ATOM 869 C CA . ARG A 1 103 ? -7.424 23.635 0.475 1.00 60.72 103 ARG A CA 1
ATOM 870 C C . ARG A 1 103 ? -6.249 23.758 -0.493 1.00 60.72 103 ARG A C 1
ATOM 872 O O . ARG A 1 103 ? -5.939 24.874 -0.901 1.00 60.72 103 ARG A O 1
ATOM 879 N N . SER A 1 104 ? -5.573 22.656 -0.836 1.00 60.75 104 SER A N 1
ATOM 880 C CA . SER A 1 104 ? -4.617 22.708 -1.948 1.00 60.75 104 SER A CA 1
ATOM 881 C C . SER A 1 104 ? -5.369 23.287 -3.136 1.00 60.75 104 SER A C 1
ATOM 883 O O . SER A 1 104 ? -6.452 22.780 -3.443 1.00 60.75 104 SER A O 1
ATOM 885 N N . ALA A 1 105 ? -4.849 24.346 -3.754 1.00 59.69 105 ALA A N 1
ATOM 886 C CA . ALA A 1 105 ? -5.410 24.832 -4.999 1.00 59.69 105 ALA A CA 1
ATOM 887 C C . ALA A 1 105 ? -5.488 23.621 -5.935 1.00 59.69 105 ALA A C 1
ATOM 889 O O . ALA A 1 105 ? -4.461 23.027 -6.270 1.00 59.69 105 ALA A O 1
ATOM 890 N N . CYS A 1 106 ? -6.700 23.179 -6.283 1.00 53.16 106 CYS A N 1
ATOM 891 C CA . CYS A 1 106 ? -6.860 22.393 -7.495 1.00 53.16 106 CYS A CA 1
ATOM 892 C C . CYS A 1 106 ? -6.155 23.224 -8.566 1.00 53.16 106 CYS A C 1
ATOM 894 O O . CYS A 1 106 ? -6.439 24.420 -8.653 1.00 53.16 106 CYS A O 1
ATOM 896 N N . GLY A 1 107 ? -5.145 22.638 -9.217 1.00 59.31 107 GLY A N 1
ATOM 897 C CA . GLY A 1 107 ? -4.193 23.374 -10.044 1.00 59.31 107 GLY A CA 1
ATOM 898 C C . GLY A 1 107 ? -4.887 24.370 -10.968 1.00 59.31 107 GLY A C 1
ATOM 899 O O . GLY A 1 107 ? -6.039 24.157 -11.357 1.00 59.31 107 GLY A O 1
ATOM 900 N N . ALA A 1 108 ? -4.191 25.465 -11.281 1.00 65.81 108 ALA A N 1
ATOM 901 C CA . ALA A 1 108 ? -4.673 26.473 -12.217 1.00 65.81 108 ALA A CA 1
ATOM 902 C C . ALA A 1 108 ? -5.326 25.800 -13.436 1.00 65.81 108 ALA A C 1
ATOM 904 O O . ALA A 1 108 ? -4.845 24.762 -13.909 1.00 65.81 108 ALA A O 1
ATOM 905 N N . LYS A 1 109 ? -6.448 2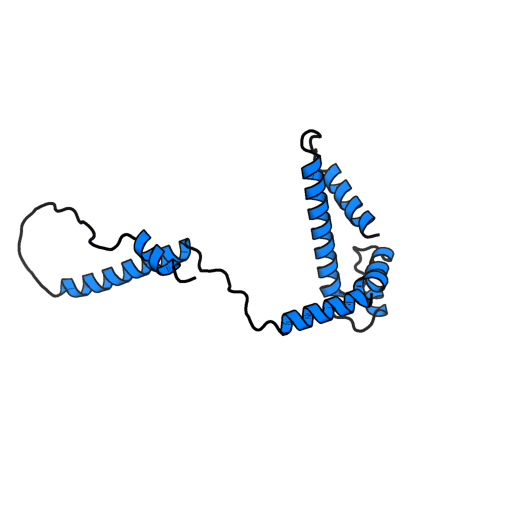6.356 -13.914 1.00 72.56 109 LYS A N 1
ATOM 906 C CA . LYS A 1 109 ? -7.126 25.845 -15.113 1.00 72.56 109 LYS A CA 1
ATOM 907 C C . LYS A 1 109 ? -6.078 25.652 -16.217 1.00 72.56 109 LYS A C 1
ATOM 909 O O . LYS A 1 109 ? -5.276 26.549 -16.467 1.00 72.56 109 LYS A O 1
ATOM 914 N N . SER A 1 110 ? -6.059 24.480 -16.854 1.00 77.69 110 SER A N 1
ATOM 915 C CA . SER A 1 110 ? -5.119 24.212 -17.947 1.00 77.69 110 SER A CA 1
ATOM 916 C C . SER A 1 110 ? -5.277 25.263 -19.043 1.00 77.69 110 SER A C 1
ATOM 918 O O . SER A 1 110 ? -6.411 25.605 -19.375 1.00 77.69 110 SER A O 1
ATOM 920 N N . ILE A 1 111 ? -4.173 25.681 -19.662 1.00 76.62 111 ILE A N 1
ATOM 921 C CA . ILE A 1 111 ? -4.166 26.654 -20.767 1.00 76.62 111 ILE A CA 1
ATOM 922 C C . ILE A 1 111 ? -5.179 26.272 -21.860 1.00 76.62 111 ILE A C 1
ATOM 924 O O . ILE A 1 111 ? -5.942 27.120 -22.303 1.00 76.62 111 ILE A O 1
ATOM 928 N N . ALA A 1 112 ? -5.273 24.982 -22.202 1.00 80.06 112 ALA A N 1
ATOM 929 C CA . ALA A 1 112 ? -6.244 24.468 -23.171 1.00 80.06 112 ALA A CA 1
ATOM 930 C C . ALA A 1 112 ? -7.709 24.775 -22.803 1.00 80.06 112 ALA A C 1
ATOM 932 O O . ALA A 1 112 ? -8.518 25.094 -23.665 1.00 80.06 112 ALA A O 1
ATOM 933 N N . ARG A 1 113 ? -8.048 24.732 -21.510 1.00 79.31 113 ARG A N 1
ATOM 934 C CA . ARG A 1 113 ? -9.394 25.056 -21.021 1.00 79.31 113 ARG A CA 1
ATOM 935 C C . ARG A 1 113 ? -9.673 26.553 -21.110 1.00 79.31 113 ARG A C 1
ATOM 937 O O . ARG A 1 113 ? -10.780 26.936 -21.454 1.00 79.31 113 ARG A O 1
ATOM 944 N N . THR A 1 114 ? -8.673 27.381 -20.823 1.00 80.81 114 THR A N 1
ATOM 945 C CA . THR A 1 114 ? -8.778 28.840 -20.950 1.00 80.81 114 THR A CA 1
ATOM 946 C C . THR A 1 114 ? -8.962 29.267 -22.407 1.00 80.81 114 THR A C 1
ATOM 948 O O . THR A 1 114 ? -9.733 30.183 -22.664 1.00 80.81 114 THR A O 1
ATOM 951 N N . ILE A 1 115 ? -8.289 28.595 -23.350 1.00 81.88 115 ILE A N 1
ATOM 952 C CA . ILE A 1 115 ? -8.460 28.830 -24.793 1.00 81.88 115 ILE A CA 1
ATOM 953 C C . ILE A 1 115 ? -9.888 28.478 -25.223 1.00 81.88 115 ILE A C 1
ATOM 955 O O . ILE A 1 115 ? -10.567 29.327 -25.783 1.00 81.88 115 ILE A O 1
ATOM 959 N N . TYR A 1 116 ? -10.375 27.289 -24.862 1.00 83.38 116 TYR A N 1
ATOM 960 C CA . TYR A 1 116 ? -11.739 26.860 -25.191 1.00 83.38 116 TYR A CA 1
ATOM 961 C C . TYR A 1 116 ? -12.820 27.810 -24.638 1.00 83.38 116 TYR A C 1
ATOM 963 O O . TYR A 1 116 ? -13.785 28.134 -25.321 1.00 83.38 116 TYR A O 1
ATOM 971 N N . GLU A 1 117 ? -12.654 28.299 -23.403 1.00 84.75 117 GLU A N 1
ATOM 972 C CA . GLU A 1 117 ? -13.564 29.296 -22.816 1.00 84.75 117 GLU A CA 1
ATOM 973 C C . GLU A 1 117 ? -13.526 30.636 -23.584 1.00 84.75 117 GLU A C 1
ATOM 975 O O . GLU A 1 117 ? -14.565 31.264 -23.760 1.00 84.75 117 GLU A O 1
ATOM 980 N N . LEU A 1 118 ? -12.354 31.068 -24.068 1.00 81.94 118 LEU A N 1
ATOM 981 C CA . LEU A 1 118 ? -12.204 32.295 -24.865 1.00 81.94 118 LEU A CA 1
ATOM 982 C C . LEU A 1 118 ? -12.818 32.180 -26.267 1.00 81.94 118 LEU A C 1
ATOM 984 O O . LEU A 1 118 ? -13.326 33.172 -26.785 1.00 81.94 118 LEU A O 1
ATOM 988 N N . GLU A 1 119 ? -12.752 31.000 -26.880 1.00 81.06 119 GLU A N 1
ATOM 989 C CA . GLU A 1 119 ? -13.374 30.725 -28.181 1.00 81.06 119 GLU A CA 1
ATOM 990 C C . GLU A 1 119 ? -14.905 30.798 -28.069 1.00 81.06 119 GLU A C 1
ATOM 992 O O . GLU A 1 119 ? -15.535 31.536 -28.824 1.00 81.06 119 GLU A O 1
ATOM 997 N N . LEU A 1 120 ? -15.484 30.171 -27.037 1.00 77.94 120 LEU A N 1
ATOM 998 C CA . LEU A 1 120 ? -16.917 30.267 -26.717 1.00 77.94 120 LEU A CA 1
ATOM 999 C C . LEU A 1 120 ? -17.387 31.705 -26.440 1.00 77.94 120 LEU A C 1
ATOM 1001 O O . LEU A 1 120 ? -18.455 32.107 -26.897 1.00 77.94 120 LEU A O 1
ATOM 1005 N N . GLU A 1 121 ? -16.606 32.492 -25.691 1.00 76.06 121 GLU A N 1
ATOM 1006 C CA . GLU A 1 121 ? -16.899 33.915 -25.442 1.00 76.06 121 GLU A CA 1
ATOM 1007 C C . GLU A 1 121 ? -16.887 34.739 -26.747 1.00 76.06 121 GLU A C 1
ATOM 1009 O O . GLU A 1 121 ? -17.659 35.689 -26.887 1.00 76.06 121 GLU A O 1
ATOM 1014 N N . GLY A 1 122 ? -16.032 34.378 -27.711 1.00 66.69 122 GLY A N 1
ATOM 1015 C CA . GLY A 1 122 ? -15.978 35.009 -29.031 1.00 66.69 122 GLY A CA 1
ATOM 1016 C C . GLY A 1 122 ? -17.195 34.697 -29.904 1.00 66.69 122 GLY A C 1
ATOM 1017 O O . GLY A 1 122 ? -17.723 35.603 -30.544 1.00 66.69 122 GLY A O 1
ATOM 1018 N N . GLU A 1 123 ? -17.658 33.446 -29.889 1.00 61.38 123 GLU A N 1
ATOM 1019 C CA . GLU A 1 123 ? -18.828 32.983 -30.651 1.00 61.38 123 GLU A CA 1
ATOM 1020 C C . GLU A 1 123 ? -20.152 33.547 -30.103 1.00 61.38 123 GLU A C 1
ATOM 1022 O O . GLU A 1 123 ? -21.061 33.883 -30.866 1.00 61.38 123 GLU A O 1
ATOM 1027 N N . ALA A 1 124 ? -20.261 33.721 -28.782 1.00 58.84 124 ALA A N 1
ATOM 1028 C CA . ALA A 1 124 ? -21.428 34.355 -28.167 1.00 58.84 124 ALA A CA 1
ATOM 1029 C C . ALA A 1 124 ? -21.555 35.841 -28.559 1.00 58.84 124 ALA A C 1
ATOM 1031 O O . ALA A 1 124 ? -22.645 36.304 -28.885 1.00 58.84 124 ALA A O 1
ATOM 1032 N N . GLY A 1 125 ? -20.436 36.574 -28.604 1.00 54.88 125 GLY A N 1
ATOM 1033 C CA . GLY A 1 125 ? -20.419 37.990 -28.986 1.00 54.88 125 GLY A CA 1
ATOM 1034 C C . GLY A 1 125 ? -20.621 38.259 -30.483 1.00 54.88 125 GLY A C 1
ATOM 1035 O O . GLY A 1 125 ? -20.945 39.388 -30.851 1.00 54.88 125 GLY A O 1
ATOM 1036 N N . SER A 1 126 ? -20.435 37.262 -31.357 1.00 54.66 126 SER A N 1
ATOM 1037 C CA . SER A 1 126 ? -20.790 37.374 -32.779 1.00 54.66 126 SER A CA 1
ATOM 1038 C C . SER A 1 126 ? -22.282 37.161 -33.025 1.00 54.66 126 SER A C 1
ATOM 1040 O O . SER A 1 126 ? -22.858 37.912 -33.807 1.00 54.66 126 SER A O 1
ATOM 1042 N N . ASN A 1 127 ? -22.921 36.225 -32.313 1.00 51.59 127 ASN A N 1
ATOM 1043 C CA . ASN A 1 127 ? -24.363 35.981 -32.450 1.00 51.59 127 ASN A CA 1
ATOM 1044 C C . ASN A 1 127 ? -25.210 37.183 -31.999 1.00 51.59 127 ASN A C 1
ATOM 1046 O O . ASN A 1 127 ? -26.181 37.525 -32.664 1.00 51.59 127 ASN A O 1
ATOM 1050 N N . GLU A 1 128 ? -24.814 37.881 -30.929 1.00 50.06 128 GLU A N 1
ATOM 1051 C CA . GLU A 1 128 ? -25.511 39.102 -30.480 1.00 50.06 128 GLU A CA 1
ATOM 1052 C C . GLU A 1 128 ? -25.379 40.264 -31.484 1.00 50.06 128 GLU A C 1
ATOM 1054 O O . GLU A 1 128 ? -26.243 41.134 -31.563 1.00 50.06 128 GLU A O 1
ATOM 1059 N N . ARG A 1 129 ? -24.303 40.282 -32.281 1.00 48.91 129 ARG A N 1
ATOM 1060 C CA . ARG A 1 129 ? -24.021 41.354 -33.246 1.00 48.91 129 ARG A CA 1
ATOM 1061 C C . ARG A 1 129 ? -24.687 41.119 -34.607 1.00 48.91 129 ARG A C 1
ATOM 1063 O O . ARG A 1 129 ? -24.866 42.075 -35.356 1.00 48.91 129 ARG A O 1
ATOM 1070 N N . GLU A 1 130 ? -25.043 39.883 -34.949 1.00 50.03 130 GLU A N 1
ATOM 1071 C CA . GLU A 1 130 ? -25.819 39.578 -36.159 1.00 50.03 130 GLU A CA 1
ATOM 1072 C C . GLU A 1 130 ? -27.313 39.901 -35.974 1.00 50.03 130 GLU A C 1
ATOM 1074 O O . GLU A 1 130 ? -27.914 40.468 -36.887 1.00 50.03 130 GLU A O 1
ATOM 1079 N N . GLU A 1 131 ? -27.882 39.694 -34.778 1.00 49.50 131 GLU A N 1
ATOM 1080 C CA . GLU A 1 131 ? -29.285 40.048 -34.484 1.00 49.50 131 GLU A CA 1
ATOM 1081 C C . GLU A 1 131 ? -29.558 41.569 -34.509 1.00 49.50 131 GLU A C 1
ATOM 1083 O O . GLU A 1 131 ? -30.644 41.991 -34.910 1.00 49.50 131 GLU A O 1
ATOM 1088 N N . GLU A 1 132 ? -28.587 42.423 -34.156 1.00 46.94 132 GLU A N 1
ATOM 1089 C CA . GLU A 1 132 ? -28.753 43.889 -34.244 1.00 46.94 132 GLU A CA 1
ATOM 1090 C C . GLU A 1 132 ? -28.653 44.439 -35.681 1.00 46.94 132 GLU A C 1
ATOM 1092 O O . GLU A 1 132 ? -29.222 45.492 -35.981 1.00 46.94 132 GLU A O 1
ATOM 1097 N N . ASN A 1 133 ? -27.960 43.746 -36.592 1.00 49.28 133 ASN A N 1
ATOM 1098 C CA . ASN A 1 133 ? -27.694 44.253 -37.944 1.00 49.28 133 ASN A CA 1
ATOM 1099 C C . ASN A 1 133 ? -28.775 43.887 -38.975 1.00 49.28 133 ASN A C 1
ATOM 1101 O O . ASN A 1 133 ? -28.860 44.536 -40.017 1.00 49.28 133 ASN A O 1
ATOM 1105 N N . GLU A 1 134 ? -29.644 42.913 -38.695 1.00 48.19 134 GLU A N 1
ATOM 1106 C CA . GLU A 1 134 ? -30.731 42.525 -39.610 1.00 48.19 134 GLU A CA 1
ATOM 1107 C C . GLU A 1 134 ? -31.939 43.491 -39.556 1.00 48.19 134 GLU A C 1
ATOM 1109 O O . GLU A 1 134 ? -32.804 43.481 -40.432 1.00 48.19 134 GLU A O 1
ATOM 1114 N N . ALA A 1 135 ? -31.971 44.404 -38.576 1.00 52.00 135 ALA A N 1
ATOM 1115 C CA . ALA A 1 135 ? -33.033 45.400 -38.416 1.00 52.00 135 ALA A CA 1
ATOM 1116 C C . ALA A 1 135 ? -32.831 46.700 -39.222 1.00 52.00 135 ALA A C 1
ATOM 1118 O O . ALA A 1 135 ? -33.743 47.531 -39.265 1.00 52.00 135 ALA A O 1
ATOM 1119 N N . THR A 1 136 ? -31.683 46.915 -39.881 1.00 48.09 136 THR A N 1
ATOM 1120 C CA . THR A 1 136 ? -31.459 48.144 -40.662 1.00 48.09 136 THR A CA 1
ATOM 1121 C C . THR A 1 136 ? -30.792 47.897 -42.016 1.00 48.09 136 THR A C 1
ATOM 1123 O O . THR A 1 136 ? -29.608 47.602 -42.109 1.00 48.09 136 THR A O 1
ATOM 1126 N N . ASN A 1 137 ? -31.574 48.185 -43.062 1.00 43.16 137 ASN A N 1
ATOM 1127 C CA . ASN A 1 137 ? -31.182 48.567 -44.426 1.00 43.16 137 ASN A CA 1
ATOM 1128 C C . ASN A 1 137 ? -31.333 47.511 -45.531 1.00 43.16 137 ASN A C 1
ATOM 1130 O O . ASN A 1 137 ? -30.443 46.737 -45.872 1.00 43.16 137 ASN A O 1
ATOM 1134 N N . ALA A 1 138 ? -32.490 47.639 -46.185 1.00 41.41 138 ALA A N 1
ATOM 1135 C CA . ALA A 1 138 ? -32.702 47.363 -47.592 1.00 41.41 138 ALA A CA 1
ATOM 1136 C C . ALA A 1 138 ? -31.792 48.225 -48.498 1.00 41.41 138 ALA A C 1
ATOM 1138 O O . ALA A 1 138 ? -31.541 49.394 -48.215 1.00 41.41 138 ALA A O 1
ATOM 1139 N N . SER A 1 139 ? -31.418 47.636 -49.640 1.00 40.81 139 SER A N 1
ATOM 1140 C CA . SER A 1 139 ? -30.891 48.260 -50.867 1.00 40.81 139 SER A CA 1
ATOM 1141 C C . SER A 1 139 ? -29.507 48.930 -50.826 1.00 40.81 139 SER A C 1
ATOM 1143 O O . SER A 1 139 ? -29.361 50.071 -50.411 1.00 40.81 139 SER A O 1
ATOM 1145 N N . SER A 1 140 ? -28.518 48.306 -51.478 1.00 35.59 140 SER A N 1
ATOM 1146 C CA . SER A 1 140 ? -27.979 48.750 -52.783 1.00 35.59 140 SER A CA 1
ATOM 1147 C C . SER A 1 140 ? -26.628 48.081 -53.093 1.00 35.59 140 SER A C 1
ATOM 1149 O O . SER A 1 140 ? -25.814 47.803 -52.221 1.00 35.59 140 SER A O 1
ATOM 1151 N N . SER A 1 141 ? -26.428 47.810 -54.376 1.00 41.22 141 SER A N 1
ATOM 1152 C CA . SER A 1 141 ? -25.352 47.079 -55.049 1.00 41.22 141 SER A CA 1
ATOM 1153 C C . SER A 1 141 ? -23.981 47.776 -55.078 1.00 41.22 141 SER A C 1
ATOM 1155 O O . SER A 1 141 ? -23.920 48.947 -55.442 1.00 41.22 141 SER A O 1
ATOM 1157 N N . ASN A 1 142 ? -22.886 47.035 -54.852 1.00 38.12 142 ASN A N 1
ATOM 1158 C CA . ASN A 1 142 ? -21.787 46.754 -55.808 1.00 38.12 142 ASN A CA 1
ATOM 1159 C C . ASN A 1 142 ? -20.474 46.342 -55.113 1.00 38.12 142 ASN A C 1
ATOM 1161 O O . ASN A 1 142 ? -20.163 46.750 -54.001 1.00 38.12 142 ASN A O 1
ATOM 1165 N N . ALA A 1 143 ? -19.724 45.501 -55.827 1.00 41.62 143 ALA A N 1
ATOM 1166 C CA . ALA A 1 143 ? -18.497 44.811 -55.441 1.00 41.62 143 ALA A CA 1
ATOM 1167 C C . ALA A 1 143 ? -17.375 45.698 -54.870 1.00 41.62 143 ALA A C 1
ATOM 1169 O O . ALA A 1 143 ? -17.171 46.807 -55.351 1.00 41.62 143 ALA A O 1
ATOM 1170 N N . THR A 1 144 ? -16.565 45.141 -53.957 1.00 27.89 144 THR A N 1
ATOM 1171 C CA . THR A 1 144 ? -15.084 45.116 -54.009 1.00 27.89 144 THR A CA 1
ATOM 1172 C C . THR A 1 144 ? -14.553 44.268 -52.846 1.00 27.89 144 THR A C 1
ATOM 1174 O O . THR A 1 144 ? -14.924 44.458 -51.691 1.00 27.89 144 THR A O 1
ATOM 1177 N N . THR A 1 145 ? -13.683 43.314 -53.171 1.00 46.06 145 THR A N 1
ATOM 1178 C CA . THR A 1 145 ? -12.867 42.512 -52.250 1.00 46.06 145 THR A CA 1
ATOM 1179 C C . THR A 1 145 ? -12.119 43.386 -51.245 1.00 46.06 145 THR A C 1
ATOM 1181 O O . THR A 1 145 ? -11.243 44.149 -51.647 1.00 46.06 145 THR A O 1
ATOM 1184 N N . SER A 1 146 ? -12.399 43.214 -49.952 1.00 30.70 146 SER A N 1
ATOM 1185 C CA . SER A 1 146 ? -11.612 43.809 -48.870 1.00 30.70 146 SER A CA 1
ATOM 1186 C C . SER A 1 146 ? -11.399 42.787 -47.761 1.00 30.70 146 SER A C 1
ATOM 1188 O O . SER A 1 146 ? -12.316 42.426 -47.029 1.00 30.70 146 SER A O 1
ATOM 1190 N N . THR A 1 147 ? -10.157 42.315 -47.694 1.00 37.62 147 THR A N 1
ATOM 1191 C CA . THR A 1 147 ? -9.477 41.662 -46.576 1.00 37.62 147 THR A CA 1
ATOM 1192 C C . THR A 1 147 ? -10.098 42.001 -45.220 1.00 37.62 147 THR A C 1
ATOM 1194 O O . THR A 1 147 ? -9.940 43.114 -44.719 1.00 37.62 147 THR A O 1
ATOM 1197 N N . THR A 1 148 ? -10.756 41.027 -44.591 1.00 38.22 148 THR A N 1
ATOM 1198 C CA . THR A 1 148 ? -11.197 41.120 -43.197 1.00 38.22 148 THR A CA 1
ATOM 1199 C C . THR A 1 148 ? -9.968 41.044 -42.288 1.00 38.22 148 THR A C 1
ATOM 1201 O O . THR A 1 148 ? -9.595 39.981 -41.798 1.00 38.22 148 THR A O 1
ATOM 1204 N N . GLN A 1 149 ? -9.288 42.173 -42.082 1.00 36.66 149 GLN A N 1
ATOM 1205 C CA . GLN A 1 149 ? -8.413 42.325 -40.924 1.00 36.66 149 GLN A CA 1
ATOM 1206 C C . GLN A 1 149 ? -9.311 42.399 -39.690 1.00 36.66 149 GLN A C 1
ATOM 1208 O O . GLN A 1 149 ? -9.957 43.410 -39.419 1.00 36.66 149 GLN A O 1
ATOM 1213 N N . ALA A 1 150 ? -9.394 41.277 -38.980 1.00 46.03 150 ALA A N 1
ATOM 1214 C CA . ALA A 1 150 ? -9.999 41.192 -37.666 1.00 46.03 150 ALA A CA 1
ATOM 1215 C C . ALA A 1 150 ? -9.241 42.132 -36.714 1.00 46.03 150 ALA A C 1
ATOM 1217 O O . ALA A 1 150 ? -8.177 41.792 -36.204 1.00 46.03 150 ALA A O 1
ATOM 1218 N N . ASN A 1 151 ? -9.790 43.328 -36.493 1.00 51.75 151 ASN A N 1
ATOM 1219 C CA . ASN A 1 151 ? -9.356 44.286 -35.474 1.00 51.75 151 ASN A CA 1
ATOM 1220 C C . ASN A 1 151 ? -9.749 43.787 -34.071 1.00 51.75 151 ASN A C 1
ATOM 1222 O O . ASN A 1 151 ? -10.516 44.426 -33.355 1.00 51.75 151 ASN A O 1
ATOM 1226 N N . GLY A 1 152 ? -9.278 42.600 -33.702 1.00 61.84 152 GLY A N 1
ATOM 1227 C CA . GLY A 1 152 ? -9.369 42.067 -32.353 1.00 61.84 152 GLY A CA 1
ATOM 1228 C C . GLY A 1 152 ? -7.971 41.752 -31.852 1.00 61.84 152 GLY A C 1
ATOM 1229 O O . GLY A 1 152 ? -7.153 41.235 -32.612 1.00 61.84 152 GLY A O 1
ATOM 1230 N N . ASP A 1 153 ? -7.702 42.049 -30.579 1.00 67.25 153 ASP A N 1
ATOM 1231 C CA . ASP A 1 153 ? -6.441 41.652 -29.956 1.00 67.25 153 ASP A CA 1
ATOM 1232 C C . ASP A 1 153 ? -6.198 40.157 -30.192 1.00 67.25 153 ASP A C 1
ATOM 1234 O O . ASP A 1 153 ? -7.102 39.339 -29.953 1.00 67.25 153 ASP A O 1
ATOM 1238 N N . PRO A 1 154 ? -5.004 39.779 -30.678 1.00 76.25 154 PRO A N 1
ATOM 1239 C CA . PRO A 1 154 ? -4.724 38.408 -31.059 1.00 76.25 154 PRO A CA 1
ATOM 1240 C C . PRO A 1 154 ? -4.870 37.492 -29.840 1.00 76.25 154 PRO A C 1
ATOM 1242 O O . PRO A 1 154 ? -4.532 37.862 -28.715 1.00 76.25 154 PRO A O 1
ATOM 1245 N N . MET A 1 155 ? -5.371 36.272 -30.057 1.00 75.12 155 MET A N 1
ATOM 1246 C CA . MET A 1 155 ? -5.773 35.345 -28.986 1.00 75.12 155 MET A CA 1
ATOM 1247 C C . MET A 1 155 ? -4.686 35.131 -27.916 1.00 75.12 155 MET A C 1
ATOM 1249 O O . MET A 1 155 ? -4.997 35.035 -26.728 1.00 75.12 155 MET A O 1
ATOM 1253 N N . TYR A 1 156 ? -3.407 35.162 -28.305 1.00 72.38 156 TYR A N 1
ATOM 1254 C CA . TYR A 1 156 ? -2.286 35.026 -27.373 1.00 72.38 156 TYR A CA 1
ATOM 1255 C C . TYR A 1 156 ? -2.188 36.177 -26.350 1.00 72.38 156 TYR A C 1
ATOM 1257 O O . TYR A 1 156 ? -1.778 35.934 -25.217 1.00 72.38 156 TYR A O 1
ATOM 1265 N N . LEU A 1 157 ? -2.578 37.407 -26.710 1.00 78.88 157 LEU A N 1
ATOM 1266 C CA . LEU A 1 157 ? -2.586 38.573 -25.817 1.00 78.88 157 LEU A CA 1
ATOM 1267 C C . LEU A 1 157 ? -3.689 38.431 -24.758 1.00 78.88 157 LEU A C 1
ATOM 1269 O O . LEU A 1 157 ? -3.417 38.563 -23.565 1.00 78.88 157 LEU A O 1
ATOM 1273 N N . LYS A 1 158 ? -4.897 38.023 -25.169 1.00 79.25 158 LYS A N 1
ATOM 1274 C CA . LYS A 1 158 ? -6.014 37.726 -24.250 1.00 79.25 158 LYS A CA 1
ATOM 1275 C C . LYS A 1 158 ? -5.691 36.568 -23.305 1.00 79.25 158 LYS A C 1
ATOM 1277 O O . LYS A 1 158 ? -5.989 36.614 -22.109 1.00 79.25 158 LYS A O 1
ATOM 1282 N N . LEU A 1 159 ? -5.043 35.530 -23.833 1.00 78.50 159 LEU A N 1
ATOM 1283 C CA . LEU A 1 159 ? -4.584 34.390 -23.047 1.00 78.50 159 LEU A CA 1
ATOM 1284 C C . LEU A 1 159 ? -3.519 34.808 -22.025 1.00 78.50 159 LEU A C 1
ATOM 1286 O O . LEU A 1 159 ? -3.569 34.372 -20.873 1.00 78.50 159 LEU A O 1
ATOM 1290 N N . TRP 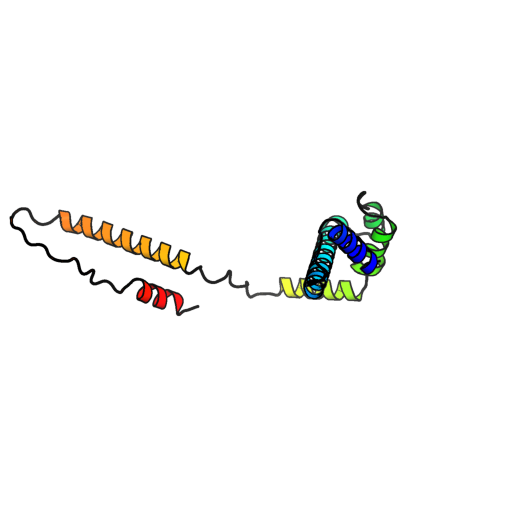A 1 160 ? -2.583 35.673 -22.420 1.00 77.50 160 TRP A N 1
ATOM 1291 C CA . TRP A 1 160 ? -1.559 36.216 -21.532 1.00 77.50 160 TRP A CA 1
ATOM 1292 C C . TRP A 1 160 ? -2.177 37.029 -20.389 1.00 77.50 160 TRP A C 1
ATOM 1294 O O . TRP A 1 160 ? -1.815 36.824 -19.232 1.00 77.50 160 TRP A O 1
ATOM 1304 N N . GLU A 1 161 ? -3.173 37.873 -20.663 1.00 78.62 161 GLU A N 1
ATOM 1305 C CA . GLU A 1 161 ? -3.865 38.637 -19.618 1.00 78.62 161 GLU A CA 1
ATOM 1306 C C . GLU A 1 161 ? -4.628 37.745 -18.628 1.00 78.62 161 GLU A C 1
ATOM 1308 O O . GLU A 1 161 ? -4.496 37.932 -17.413 1.00 78.62 161 GLU A O 1
ATOM 1313 N N . LYS A 1 162 ? -5.369 36.735 -19.116 1.00 74.75 162 LYS A N 1
ATOM 1314 C CA . LYS A 1 162 ? -6.098 35.777 -18.258 1.00 74.75 162 LYS A CA 1
ATOM 1315 C C . LYS A 1 162 ? -5.159 34.896 -17.420 1.00 74.75 162 LYS A C 1
ATOM 1317 O O . LYS A 1 162 ? -5.539 34.468 -16.332 1.00 74.75 162 LYS A O 1
ATOM 1322 N N . THR A 1 163 ? -3.940 34.627 -17.891 1.00 71.31 163 THR A N 1
ATOM 1323 C CA . THR A 1 163 ? -2.971 33.755 -17.195 1.00 71.31 163 THR A CA 1
ATOM 1324 C C . THR A 1 163 ? -2.010 34.501 -16.265 1.00 71.31 163 THR A C 1
ATOM 1326 O O . THR A 1 163 ? -1.394 33.873 -15.412 1.00 71.31 163 THR A O 1
ATOM 1329 N N . LYS A 1 164 ? -1.928 35.836 -16.344 1.00 72.25 164 LYS A N 1
ATOM 1330 C CA . LYS A 1 164 ? -1.013 36.666 -15.535 1.00 72.25 164 LYS A CA 1
ATOM 1331 C C . LYS A 1 164 ? -1.348 36.733 -14.034 1.00 72.25 164 LYS A C 1
ATOM 1333 O O . LYS A 1 164 ? -0.519 37.197 -13.256 1.00 72.25 164 LYS A O 1
ATOM 1338 N N . ARG A 1 165 ? -2.560 36.337 -13.617 1.00 57.22 165 ARG A N 1
ATOM 1339 C CA . ARG A 1 165 ? -3.061 36.471 -12.228 1.00 57.22 165 ARG A CA 1
ATOM 1340 C C . ARG A 1 165 ? -3.184 35.147 -11.458 1.00 57.22 165 ARG A C 1
ATOM 1342 O O . ARG A 1 165 ? -4.084 35.019 -10.627 1.00 57.22 165 ARG A O 1
ATOM 1349 N N . TYR A 1 166 ? -2.299 34.188 -11.711 1.00 51.59 166 TYR A N 1
ATOM 1350 C CA . TYR A 1 166 ? -2.185 32.964 -10.912 1.00 51.59 166 TYR A CA 1
ATOM 1351 C C . TYR A 1 166 ? -0.744 32.704 -10.492 1.00 51.59 166 TYR A C 1
ATOM 1353 O O . TYR A 1 166 ? 0.157 32.936 -11.326 1.00 51.59 166 TYR A O 1
#